Protein AF-A0A9Q4J4B5-F1 (afdb_monomer_lite)

Secondary structure (DSSP, 8-state):
---TT----TT--EEETTEEEEEE-HHHHHHHHHHS-HHHHHHTTGGGGTT--TTSPPEEEEEE--

Foldseek 3Di:
DPDPPPPCPPAQPDDDVQKGKGFAQLLNLCVVLVPDDPVVCVVVVVVVSPPGDNPDGTDIDIDHDD

Sequence (66 aa):
MENKNSFGFWGAIGAEGEALVNAVEASWVKTKVGRMNSVVVEKLGLNKWNSIQESDNPVLAFYRFK

pLDDT: mean 81.27, std 17.19, range [37.66, 95.38]

Organism: Bacteroides fragilis (NCBI:txid817)

Radius of gyration: 14.56 Å; chains: 1; bounding box: 43×17×32 Å

Structure (mmCIF, N/CA/C/O backbone):
data_AF-A0A9Q4J4B5-F1
#
_entry.id   AF-A0A9Q4J4B5-F1
#
loop_
_atom_site.group_PDB
_atom_site.id
_atom_site.type_symbol
_atom_site.label_atom_id
_atom_site.label_alt_id
_atom_site.label_comp_id
_atom_site.label_asym_id
_atom_site.label_entity_id
_atom_site.label_seq_id
_atom_site.pdbx_PDB_ins_code
_atom_site.Cartn_x
_atom_site.Cartn_y
_atom_site.Cartn_z
_atom_site.occupancy
_atom_site.B_iso_or_equiv
_atom_site.auth_seq_id
_atom_site.auth_comp_id
_atom_site.auth_asym_id
_atom_site.auth_atom_id
_atom_site.pdbx_PDB_model_num
ATOM 1 N N . MET A 1 1 ? 27.710 0.440 -17.230 1.00 41.03 1 MET A N 1
ATOM 2 C CA . MET A 1 1 ? 26.724 0.597 -18.319 1.00 41.03 1 MET A CA 1
ATOM 3 C C . MET A 1 1 ? 25.413 0.993 -17.672 1.00 41.03 1 MET A C 1
ATOM 5 O O . MET A 1 1 ? 24.772 0.142 -17.073 1.00 41.03 1 MET A O 1
ATOM 9 N N . GLU A 1 2 ? 25.065 2.278 -17.696 1.00 37.66 2 GLU A N 1
ATOM 10 C CA . GLU A 1 2 ? 23.738 2.723 -17.260 1.00 37.66 2 GLU A CA 1
ATOM 11 C C . GLU A 1 2 ? 22.711 2.226 -18.276 1.00 37.66 2 GLU A C 1
ATOM 13 O O . GLU A 1 2 ? 22.822 2.482 -19.479 1.00 37.66 2 GLU A O 1
ATOM 18 N N . ASN A 1 3 ? 21.757 1.430 -17.801 1.00 44.09 3 ASN A N 1
ATOM 19 C CA . ASN A 1 3 ? 20.685 0.912 -18.628 1.00 44.09 3 ASN A CA 1
ATOM 20 C C . ASN A 1 3 ? 19.764 2.089 -18.986 1.00 44.09 3 ASN A C 1
ATOM 22 O O . ASN A 1 3 ? 19.078 2.620 -18.119 1.00 44.09 3 ASN A O 1
ATOM 26 N N . LYS A 1 4 ? 19.767 2.514 -20.257 1.00 46.25 4 LYS A N 1
ATOM 27 C CA . LYS A 1 4 ? 19.078 3.722 -20.763 1.00 46.25 4 LYS A CA 1
ATOM 28 C C . LYS A 1 4 ? 17.545 3.714 -20.610 1.00 46.25 4 LYS A C 1
ATOM 30 O O . LYS A 1 4 ? 16.900 4.680 -20.997 1.00 46.25 4 LYS A O 1
ATOM 35 N N . ASN A 1 5 ? 16.978 2.659 -20.023 1.00 49.03 5 ASN A N 1
ATOM 36 C CA . ASN A 1 5 ? 15.553 2.508 -19.735 1.00 49.03 5 ASN A CA 1
ATOM 37 C C . ASN A 1 5 ? 15.198 2.687 -18.246 1.00 49.03 5 ASN A C 1
ATOM 39 O O . ASN A 1 5 ? 14.064 2.412 -17.856 1.00 49.03 5 ASN A O 1
ATOM 43 N N . SER A 1 6 ? 16.124 3.133 -17.389 1.00 43.78 6 SER A N 1
ATOM 44 C CA . SER A 1 6 ? 15.805 3.420 -15.987 1.00 43.78 6 SER A CA 1
ATOM 45 C C . SER A 1 6 ? 15.048 4.747 -15.862 1.00 43.78 6 SER A C 1
ATOM 47 O O . SER A 1 6 ? 15.644 5.809 -15.683 1.00 43.78 6 SER A O 1
ATOM 49 N N . PHE A 1 7 ? 13.720 4.691 -15.958 1.00 48.25 7 PHE A N 1
ATOM 50 C CA . PHE A 1 7 ? 12.850 5.802 -15.580 1.00 48.25 7 PHE A CA 1
ATOM 51 C C . PHE A 1 7 ? 12.684 5.790 -14.053 1.00 48.25 7 PHE A C 1
ATOM 53 O O . PHE A 1 7 ? 11.916 5.007 -13.498 1.00 48.25 7 PHE A O 1
ATOM 60 N N . GLY A 1 8 ? 13.451 6.631 -13.358 1.00 44.09 8 GLY A N 1
ATOM 61 C CA . GLY A 1 8 ? 13.348 6.803 -11.910 1.00 44.09 8 GLY A CA 1
ATOM 62 C C . GLY A 1 8 ? 12.098 7.597 -11.539 1.00 44.09 8 GLY A C 1
ATOM 63 O O . GLY A 1 8 ? 12.171 8.804 -11.325 1.00 44.09 8 GLY A O 1
ATOM 64 N N . PHE A 1 9 ? 10.941 6.938 -11.464 1.00 50.84 9 PHE A N 1
ATOM 65 C CA . PHE A 1 9 ? 9.802 7.497 -10.736 1.00 50.84 9 PHE A CA 1
ATOM 66 C C . PHE A 1 9 ? 10.137 7.403 -9.244 1.00 50.84 9 PHE A C 1
ATOM 68 O O . PHE A 1 9 ? 10.475 6.315 -8.779 1.00 50.84 9 PHE A O 1
ATOM 75 N N . TRP A 1 10 ? 10.115 8.525 -8.514 1.00 52.84 10 TRP A N 1
ATOM 76 C CA . TRP A 1 10 ? 10.521 8.604 -7.103 1.00 52.84 10 TRP A CA 1
ATOM 77 C C . TRP A 1 10 ? 9.809 7.518 -6.271 1.00 52.84 10 TRP A C 1
ATOM 79 O O . TRP A 1 10 ? 8.642 7.666 -5.916 1.00 52.84 10 TRP A O 1
ATOM 89 N N . GLY A 1 11 ? 10.506 6.407 -6.005 1.00 57.69 11 GLY A N 1
ATOM 90 C CA . GLY A 1 11 ? 10.027 5.282 -5.197 1.00 57.69 11 GLY A CA 1
ATOM 91 C C . GLY A 1 11 ? 9.856 3.939 -5.916 1.00 57.69 11 GLY A C 1
ATOM 92 O O . GLY A 1 11 ? 9.750 2.932 -5.232 1.00 57.69 11 GLY A O 1
ATOM 93 N N . ALA A 1 12 ? 9.858 3.852 -7.250 1.00 62.12 12 ALA A N 1
ATOM 94 C CA . ALA A 1 12 ? 9.789 2.538 -7.901 1.00 62.12 12 ALA A CA 1
ATOM 95 C C . ALA A 1 12 ? 11.073 1.728 -7.620 1.00 62.12 12 ALA A C 1
ATOM 97 O O . ALA A 1 12 ? 12.171 2.155 -7.975 1.00 62.12 12 ALA A O 1
ATOM 98 N N . ILE A 1 13 ? 10.927 0.566 -6.977 1.00 67.38 13 ILE A N 1
ATOM 99 C CA . ILE A 1 13 ? 12.029 -0.339 -6.608 1.00 67.38 13 ILE A CA 1
ATOM 100 C C . ILE A 1 13 ? 12.333 -1.371 -7.701 1.00 67.38 13 ILE A C 1
ATOM 102 O O . ILE A 1 13 ? 13.341 -2.070 -7.630 1.00 67.38 13 ILE A O 1
ATOM 106 N N . GLY A 1 14 ? 11.464 -1.481 -8.708 1.00 71.19 14 GLY A N 1
ATOM 107 C CA . GLY A 1 14 ? 11.634 -2.411 -9.816 1.00 71.19 14 GLY A CA 1
ATOM 108 C C . GLY A 1 14 ? 10.548 -2.284 -10.878 1.00 71.19 14 GLY A C 1
ATOM 109 O O . GLY A 1 14 ? 9.688 -1.402 -10.820 1.00 71.19 14 GLY A O 1
ATOM 110 N N . ALA A 1 15 ? 10.595 -3.193 -11.847 1.00 74.88 15 ALA A N 1
ATOM 111 C CA . ALA A 1 15 ? 9.578 -3.358 -12.874 1.00 74.88 15 ALA A CA 1
ATOM 112 C C . ALA A 1 15 ? 9.171 -4.836 -12.961 1.00 74.88 15 ALA A C 1
ATOM 114 O O . ALA A 1 15 ? 10.026 -5.719 -12.902 1.00 74.88 15 ALA A O 1
ATOM 115 N N . GLU A 1 16 ? 7.875 -5.093 -13.114 1.00 77.12 16 GLU A N 1
ATOM 116 C CA . GLU A 1 16 ? 7.307 -6.417 -13.365 1.00 77.12 16 GLU A CA 1
ATOM 117 C C . GLU A 1 16 ? 6.478 -6.354 -14.654 1.00 77.12 16 GLU A C 1
ATOM 119 O O . GLU A 1 16 ? 5.401 -5.752 -14.706 1.00 77.12 16 GLU A O 1
ATOM 124 N N . GLY A 1 17 ? 7.018 -6.928 -15.733 1.00 81.44 17 GLY A N 1
ATOM 125 C CA . GLY A 1 17 ? 6.482 -6.730 -17.080 1.00 81.44 17 GLY A CA 1
ATOM 126 C C . GLY A 1 17 ? 6.507 -5.249 -17.474 1.00 81.44 17 GLY A C 1
ATOM 127 O O . GLY A 1 17 ? 7.544 -4.597 -17.394 1.00 81.44 17 GLY A O 1
ATOM 128 N N . GLU A 1 18 ? 5.352 -4.716 -17.872 1.00 80.88 18 GLU A N 1
ATOM 129 C CA . GLU A 1 18 ? 5.163 -3.295 -18.213 1.00 80.88 18 GLU A CA 1
ATOM 130 C C . GLU A 1 18 ? 4.749 -2.429 -17.006 1.00 80.88 18 GLU A C 1
ATOM 132 O O . GLU A 1 18 ? 4.397 -1.258 -17.164 1.00 80.88 18 GLU A O 1
ATOM 137 N N . ALA A 1 19 ? 4.738 -2.992 -15.792 1.00 80.50 19 ALA A N 1
ATOM 138 C CA . ALA A 1 19 ? 4.371 -2.268 -14.581 1.00 80.50 19 ALA A CA 1
ATOM 139 C C . ALA A 1 19 ? 5.60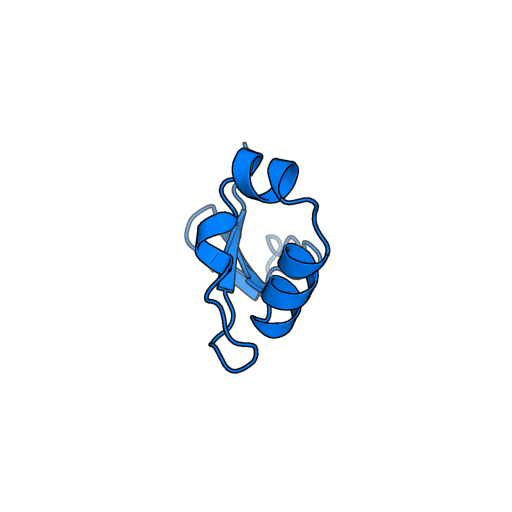8 -1.846 -13.782 1.00 80.50 19 ALA A C 1
ATOM 141 O O . ALA A 1 19 ? 6.498 -2.654 -13.530 1.00 80.50 19 ALA A O 1
ATOM 142 N N . LEU A 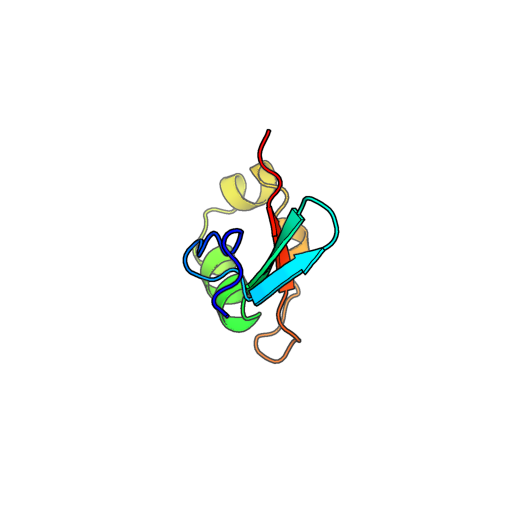1 20 ? 5.632 -0.599 -13.311 1.00 83.25 20 LEU A N 1
ATOM 143 C CA . LEU A 1 20 ? 6.563 -0.166 -12.271 1.00 83.25 20 LEU A CA 1
ATOM 144 C C . LEU A 1 20 ? 6.043 -0.613 -10.907 1.00 83.25 20 LEU A C 1
ATOM 146 O O . LEU A 1 20 ? 4.851 -0.477 -10.623 1.00 83.25 20 LEU A O 1
ATOM 150 N N . VAL A 1 21 ? 6.938 -1.110 -10.057 1.00 83.12 21 VAL A N 1
ATOM 151 C CA . VAL A 1 21 ? 6.604 -1.634 -8.729 1.00 83.12 21 VAL A CA 1
ATOM 152 C C . VAL A 1 21 ? 7.252 -0.774 -7.658 1.00 83.12 21 VAL A C 1
ATOM 154 O O . VAL A 1 21 ? 8.451 -0.504 -7.708 1.00 83.12 21 VAL A O 1
ATOM 157 N N . ASN A 1 22 ? 6.467 -0.363 -6.667 1.00 86.56 22 ASN A N 1
ATOM 158 C CA . ASN A 1 22 ? 6.940 0.336 -5.476 1.00 86.56 22 ASN A CA 1
ATOM 159 C C . ASN A 1 22 ? 6.495 -0.423 -4.219 1.00 86.56 22 ASN A C 1
ATOM 161 O O . ASN A 1 22 ? 5.333 -0.812 -4.122 1.00 86.56 22 ASN A O 1
ATOM 165 N N . ALA A 1 23 ? 7.398 -0.614 -3.260 1.00 88.31 23 ALA A N 1
ATOM 166 C CA . ALA A 1 23 ? 7.049 -1.125 -1.943 1.00 88.31 23 ALA A CA 1
ATOM 167 C C . ALA A 1 23 ? 6.667 0.037 -1.019 1.00 88.31 23 ALA A C 1
ATOM 169 O O . ALA A 1 23 ? 7.490 0.886 -0.685 1.00 88.31 23 ALA A O 1
ATOM 170 N N . VAL A 1 24 ? 5.413 0.056 -0.581 1.00 89.81 24 VAL A N 1
ATOM 171 C CA . VAL A 1 24 ? 4.885 1.051 0.352 1.00 89.81 24 VAL A CA 1
ATOM 172 C C . VAL A 1 24 ? 4.807 0.430 1.741 1.00 89.81 24 VAL A C 1
ATOM 174 O O . VAL A 1 24 ? 4.137 -0.583 1.931 1.00 89.81 24 VAL A O 1
ATOM 177 N N . GLU A 1 25 ? 5.476 1.032 2.721 1.00 93.00 25 GLU A N 1
ATOM 178 C CA . GLU A 1 25 ? 5.473 0.534 4.100 1.00 93.00 25 GLU A CA 1
ATOM 179 C C . GLU A 1 25 ? 4.051 0.415 4.670 1.00 93.00 25 GLU A C 1
ATOM 181 O O . GLU A 1 25 ? 3.223 1.321 4.522 1.00 93.00 25 GLU A O 1
ATOM 186 N N . ALA A 1 26 ? 3.770 -0.688 5.369 1.00 93.31 26 ALA A N 1
ATOM 187 C CA . ALA A 1 26 ? 2.461 -0.940 5.969 1.00 93.31 26 ALA A CA 1
ATOM 188 C C . ALA A 1 26 ? 2.081 0.125 7.015 1.00 93.31 26 ALA A C 1
ATOM 190 O O . ALA A 1 26 ? 0.934 0.576 7.061 1.00 93.31 26 ALA A O 1
ATOM 191 N N . SER A 1 27 ? 3.059 0.604 7.790 1.00 94.06 27 SER A N 1
ATOM 192 C CA . SER A 1 2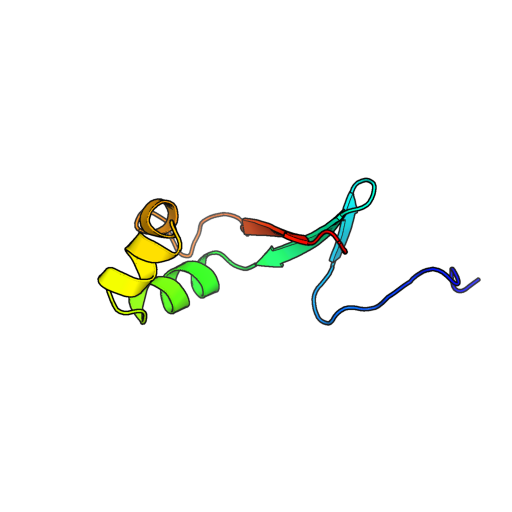7 ? 2.923 1.732 8.723 1.00 94.06 27 SER A CA 1
ATOM 193 C C . SER A 1 27 ? 2.426 3.009 8.027 1.00 94.06 27 SER A C 1
ATOM 195 O O . SER A 1 27 ? 1.523 3.698 8.520 1.00 94.06 27 SER A O 1
ATOM 197 N N . TRP A 1 28 ? 2.959 3.303 6.838 1.00 94.25 28 TRP A N 1
ATOM 198 C CA . TRP A 1 28 ? 2.555 4.451 6.035 1.00 94.25 28 TRP A CA 1
ATOM 199 C C . TRP A 1 28 ? 1.133 4.283 5.500 1.00 94.25 28 TRP A C 1
ATOM 201 O O . TRP A 1 28 ? 0.330 5.217 5.600 1.00 94.25 28 TRP A O 1
ATOM 211 N N . VAL A 1 29 ? 0.789 3.091 4.997 1.00 93.31 29 VAL A N 1
ATOM 212 C CA . VAL A 1 29 ? -0.574 2.768 4.536 1.00 93.31 29 VAL A CA 1
ATOM 213 C C . VAL A 1 29 ? -1.578 2.937 5.676 1.00 93.31 29 VAL A C 1
ATOM 215 O O . VAL A 1 29 ? -2.564 3.660 5.509 1.00 93.31 29 VAL A O 1
ATOM 218 N N . LYS A 1 30 ? -1.300 2.359 6.852 1.00 94.62 30 LYS A N 1
ATOM 219 C CA . LYS A 1 30 ? -2.151 2.478 8.046 1.00 94.62 30 LYS A CA 1
ATOM 220 C C . LYS A 1 30 ? -2.366 3.936 8.439 1.00 94.62 30 LYS A C 1
ATOM 222 O O . LYS A 1 30 ? -3.502 4.376 8.619 1.00 94.62 30 LYS A O 1
ATOM 227 N N . THR A 1 31 ? -1.280 4.706 8.497 1.00 94.81 31 THR A N 1
ATOM 228 C CA . THR A 1 31 ? -1.318 6.132 8.844 1.00 94.81 31 THR A CA 1
ATOM 229 C C . THR A 1 31 ? -2.135 6.938 7.839 1.00 94.81 31 THR A C 1
ATOM 231 O O . THR A 1 31 ? -2.903 7.821 8.228 1.00 94.81 31 THR A O 1
ATOM 234 N N . LYS A 1 32 ? -1.981 6.676 6.537 1.00 93.12 32 LYS A N 1
ATOM 235 C CA . LYS A 1 32 ? -2.705 7.416 5.499 1.00 93.12 32 LYS A CA 1
ATOM 236 C C . LYS A 1 32 ? -4.185 7.079 5.478 1.00 93.12 32 LYS A C 1
ATOM 238 O O . LYS A 1 32 ? -4.983 8.011 5.474 1.00 93.12 32 LYS A O 1
ATOM 243 N N . VAL A 1 33 ? -4.544 5.799 5.516 1.00 92.69 33 VAL A N 1
ATOM 244 C CA . VAL A 1 33 ? -5.950 5.370 5.540 1.00 92.69 33 VAL A CA 1
ATOM 245 C C . VAL A 1 33 ? -6.641 5.867 6.811 1.00 92.69 33 VAL A C 1
ATOM 247 O O . VAL A 1 33 ? -7.714 6.455 6.716 1.00 92.69 33 VAL A O 1
ATOM 250 N N . GLY A 1 34 ? -5.993 5.764 7.976 1.00 92.44 34 GLY A N 1
ATOM 251 C CA . GLY A 1 34 ? -6.548 6.246 9.247 1.00 92.44 34 GLY A CA 1
ATOM 252 C C . GLY A 1 34 ? -6.761 7.765 9.332 1.00 92.44 34 GLY A C 1
ATOM 253 O O . GLY A 1 34 ? -7.538 8.226 10.162 1.00 92.44 34 GLY A O 1
ATOM 254 N N . ARG A 1 35 ? -6.100 8.559 8.475 1.00 94.25 35 ARG A N 1
ATOM 255 C CA . ARG A 1 35 ? -6.284 10.022 8.380 1.00 94.25 35 ARG A CA 1
ATOM 256 C C . ARG A 1 35 ? -7.315 10.445 7.331 1.00 94.25 35 ARG A C 1
ATOM 258 O O . ARG A 1 35 ? -7.651 11.627 7.261 1.00 94.25 35 ARG A O 1
ATOM 265 N N . MET A 1 36 ? -7.771 9.531 6.478 1.00 93.75 36 MET A N 1
ATOM 266 C CA . MET A 1 36 ? -8.753 9.833 5.439 1.00 93.75 36 MET A CA 1
ATOM 267 C C . MET A 1 36 ? -10.176 9.767 5.999 1.00 93.75 36 MET A C 1
ATOM 269 O O . MET A 1 36 ? -10.485 8.984 6.890 1.00 93.75 36 MET A O 1
ATOM 273 N N . ASN A 1 37 ? -11.070 10.586 5.443 1.00 94.50 37 ASN A N 1
ATOM 274 C CA . ASN A 1 37 ? -12.497 10.488 5.736 1.00 94.50 37 ASN A CA 1
ATOM 275 C C . ASN A 1 37 ? -13.041 9.129 5.253 1.00 94.50 37 ASN A C 1
ATOM 277 O O . ASN A 1 37 ? -12.704 8.696 4.149 1.00 94.50 37 ASN A O 1
ATOM 281 N N . SER A 1 38 ? -13.915 8.492 6.037 1.00 91.56 38 SER A N 1
ATOM 282 C CA . SER A 1 38 ? -14.481 7.169 5.729 1.00 91.56 38 SER A CA 1
ATOM 283 C C . SER A 1 38 ? -15.140 7.089 4.346 1.00 91.56 38 SER A C 1
ATOM 285 O O . SER A 1 38 ? -14.949 6.103 3.641 1.00 91.56 38 SER A O 1
ATOM 287 N N . VAL A 1 39 ? -15.818 8.152 3.901 1.00 94.81 39 VAL A N 1
ATOM 288 C CA . VAL A 1 39 ? -16.432 8.234 2.563 1.00 94.81 39 VAL A CA 1
ATOM 289 C C . VAL A 1 39 ? -15.373 8.174 1.460 1.00 94.81 39 VAL A C 1
ATOM 291 O O . VAL A 1 39 ? -15.599 7.587 0.404 1.00 94.81 39 VAL A O 1
ATOM 294 N N . VAL A 1 40 ? -14.203 8.780 1.680 1.00 92.88 40 VAL A N 1
ATOM 295 C CA . VAL A 1 40 ? -13.090 8.747 0.718 1.00 92.88 40 VAL A CA 1
ATOM 296 C C . VAL A 1 40 ? -12.450 7.362 0.692 1.00 92.88 40 VAL A C 1
ATOM 298 O O . VAL A 1 40 ? -12.178 6.842 -0.390 1.00 92.88 40 VAL A O 1
ATOM 301 N N . VAL A 1 41 ? -12.252 6.748 1.861 1.00 91.44 41 VAL A N 1
ATOM 302 C CA . VAL A 1 41 ? -11.714 5.382 1.977 1.00 91.44 41 VAL A CA 1
ATOM 303 C C . VAL A 1 41 ? -12.613 4.388 1.236 1.00 91.44 41 VAL A C 1
ATOM 305 O O . VAL A 1 41 ? -12.111 3.564 0.469 1.00 91.44 41 VAL A O 1
ATOM 308 N N . GLU A 1 42 ? -13.931 4.510 1.389 1.00 93.88 42 GLU A N 1
ATOM 309 C CA . GLU A 1 42 ? -14.904 3.669 0.695 1.00 93.88 42 GLU A CA 1
ATOM 310 C C . GLU A 1 42 ? -14.902 3.904 -0.820 1.00 93.88 42 GLU A C 1
ATOM 312 O O . GLU A 1 42 ? -14.736 2.951 -1.582 1.00 93.88 42 GLU A O 1
ATOM 317 N N . LYS A 1 43 ? -14.995 5.165 -1.270 1.00 95.38 43 LYS A N 1
ATOM 318 C CA . LYS A 1 43 ? -14.993 5.512 -2.705 1.00 95.38 43 LYS A CA 1
ATOM 319 C C . LYS A 1 43 ? -13.749 5.022 -3.445 1.00 95.38 43 LYS A C 1
ATOM 321 O O . LYS A 1 43 ? -13.841 4.675 -4.618 1.00 95.38 43 LYS A O 1
ATOM 326 N N . LEU A 1 44 ? -12.595 5.016 -2.780 1.00 91.12 44 LEU A N 1
ATOM 327 C CA . LEU A 1 44 ? -11.328 4.555 -3.352 1.00 91.12 44 LEU A CA 1
ATOM 328 C C . LEU A 1 44 ? -11.081 3.049 -3.148 1.00 91.12 44 LEU A C 1
ATOM 330 O O . LEU A 1 44 ? -10.030 2.548 -3.548 1.00 91.12 44 LEU A O 1
ATOM 334 N N . GLY A 1 45 ? -12.008 2.315 -2.519 1.00 91.75 45 GLY A N 1
ATOM 335 C CA . GLY A 1 45 ? -11.857 0.880 -2.258 1.00 91.75 45 GLY A CA 1
ATOM 336 C C . GLY A 1 45 ? -10.705 0.548 -1.300 1.00 91.75 45 GLY A C 1
ATOM 337 O O . GLY A 1 45 ? -10.119 -0.535 -1.369 1.00 91.75 45 GLY A O 1
ATOM 338 N N . LEU A 1 46 ? -10.352 1.481 -0.413 1.00 92.31 46 LEU A N 1
ATOM 339 C CA . LEU A 1 46 ? -9.234 1.349 0.524 1.00 92.31 46 LEU A CA 1
ATOM 340 C C . LEU A 1 46 ? -9.619 0.624 1.821 1.00 92.31 46 LEU A C 1
ATOM 342 O O . LEU A 1 46 ? -8.739 0.304 2.613 1.00 92.31 46 LEU A O 1
ATOM 346 N N . ASN A 1 47 ? -10.900 0.287 2.007 1.00 91.56 47 ASN A N 1
ATOM 347 C CA . ASN A 1 47 ? -11.419 -0.428 3.183 1.00 91.56 47 ASN A CA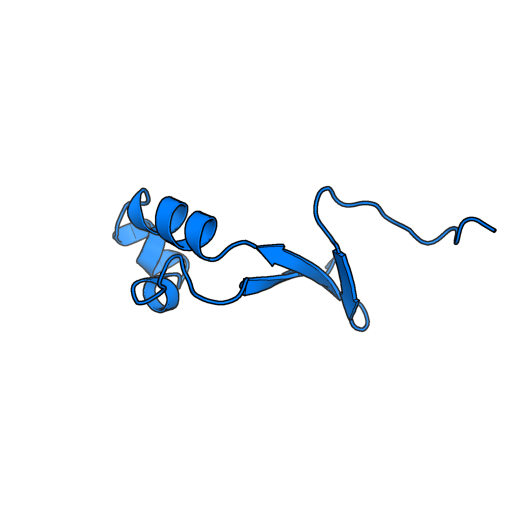 1
ATOM 348 C C . ASN A 1 47 ? -10.692 -1.752 3.473 1.00 91.56 47 ASN A C 1
ATOM 350 O O . ASN A 1 47 ? -10.584 -2.159 4.626 1.00 91.56 47 ASN A O 1
ATOM 354 N N . LYS A 1 48 ? -10.153 -2.409 2.437 1.00 90.12 48 LYS A N 1
ATOM 355 C CA . LYS A 1 48 ? -9.345 -3.633 2.575 1.00 90.12 48 LYS A CA 1
ATOM 356 C C . LYS A 1 48 ? -8.088 -3.444 3.435 1.00 90.12 48 LYS A C 1
ATOM 358 O O . LYS A 1 48 ? -7.538 -4.419 3.926 1.00 90.12 48 LYS A O 1
ATOM 363 N N . TRP A 1 49 ? -7.645 -2.201 3.618 1.00 93.12 49 TRP A N 1
ATOM 364 C CA . TRP A 1 49 ? -6.485 -1.847 4.430 1.00 93.12 49 TRP A CA 1
ATOM 365 C C . TRP A 1 49 ? -6.846 -1.472 5.870 1.00 93.12 49 TRP A C 1
ATOM 367 O O . TRP A 1 49 ? -5.947 -1.195 6.654 1.00 93.12 49 TRP A O 1
ATOM 377 N N . ASN A 1 50 ? -8.124 -1.493 6.263 1.00 89.31 50 ASN A N 1
ATOM 378 C CA . ASN A 1 50 ? -8.528 -1.167 7.637 1.00 89.31 50 ASN A CA 1
ATOM 379 C C . ASN A 1 50 ? -7.959 -2.151 8.675 1.00 89.31 50 ASN A C 1
ATOM 381 O O . ASN A 1 50 ? -7.799 -1.790 9.838 1.00 89.31 50 ASN A O 1
ATOM 385 N N . SER A 1 51 ? -7.646 -3.383 8.265 1.00 93.06 51 SER A N 1
ATOM 386 C CA . SER A 1 51 ? -7.066 -4.415 9.128 1.00 93.06 51 SER A CA 1
ATOM 387 C C . SER A 1 51 ? -5.534 -4.461 9.113 1.00 93.06 51 SER A C 1
ATOM 389 O O . SER A 1 51 ? -4.969 -5.284 9.834 1.00 93.06 51 SER A O 1
ATOM 391 N N . ILE A 1 52 ? -4.860 -3.620 8.315 1.00 95.06 52 ILE A N 1
ATOM 392 C CA . ILE A 1 52 ? -3.397 -3.650 8.188 1.00 95.06 52 ILE A CA 1
ATOM 393 C C . ILE A 1 52 ? -2.720 -3.276 9.518 1.00 95.06 52 ILE 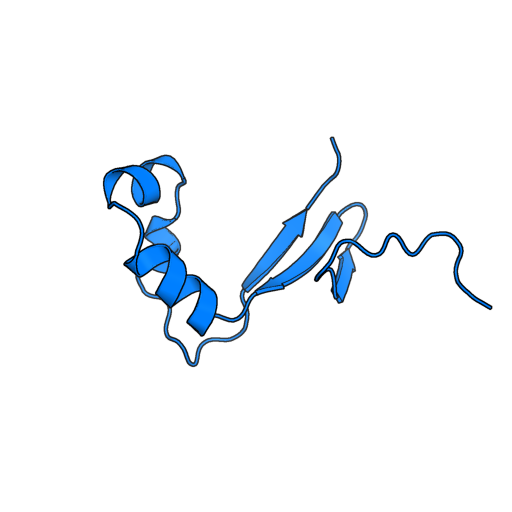A C 1
ATOM 395 O O . ILE A 1 52 ? -3.130 -2.341 10.223 1.00 95.06 52 ILE A O 1
ATOM 399 N N . GLN A 1 53 ? -1.676 -4.010 9.880 1.00 95.25 53 GLN A N 1
ATOM 400 C CA . GLN A 1 53 ? -0.818 -3.716 11.022 1.00 95.25 53 GLN A CA 1
ATOM 401 C C . GLN A 1 53 ? 0.465 -3.030 10.565 1.00 95.25 53 GLN A C 1
ATOM 403 O O . GLN A 1 53 ? 0.943 -3.233 9.457 1.00 95.25 53 GLN A O 1
ATOM 408 N N . GLU A 1 54 ? 1.043 -2.194 11.427 1.00 92.31 54 GLU A N 1
ATOM 409 C CA . GLU A 1 54 ? 2.283 -1.473 11.094 1.00 92.31 54 GLU A CA 1
ATOM 410 C C . GLU A 1 54 ? 3.473 -2.421 10.918 1.00 92.31 54 GLU A C 1
ATOM 412 O O . GLU A 1 54 ? 4.411 -2.094 10.201 1.00 92.31 54 GLU A O 1
ATOM 417 N N . SER A 1 55 ? 3.405 -3.593 11.556 1.00 94.50 55 SER A N 1
ATOM 418 C CA . SER A 1 55 ? 4.379 -4.680 11.463 1.00 94.50 55 SER A CA 1
ATOM 419 C C . SER A 1 55 ? 4.194 -5.580 10.241 1.00 94.50 55 SER A C 1
ATOM 421 O O . SER A 1 55 ? 4.977 -6.513 10.070 1.00 94.50 55 SER A O 1
ATOM 423 N N . ASP A 1 56 ? 3.146 -5.372 9.440 1.00 94.56 56 ASP A N 1
ATOM 424 C CA . ASP A 1 56 ? 2.935 -6.165 8.232 1.00 94.56 56 ASP A CA 1
ATOM 425 C C . ASP A 1 56 ? 4.016 -5.858 7.188 1.00 94.56 56 ASP A C 1
ATOM 427 O O . ASP A 1 56 ? 4.639 -4.792 7.177 1.00 94.56 56 ASP A O 1
ATOM 431 N N . ASN A 1 57 ? 4.216 -6.798 6.264 1.00 93.88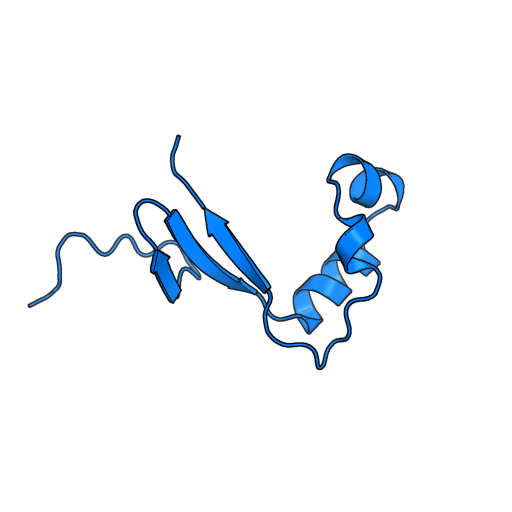 57 ASN A N 1
ATOM 432 C CA . ASN A 1 57 ? 5.112 -6.586 5.134 1.00 93.88 57 ASN A CA 1
ATOM 433 C C . ASN A 1 57 ? 4.649 -5.390 4.274 1.00 93.88 57 ASN A C 1
ATOM 435 O O . ASN A 1 57 ? 3.447 -5.113 4.194 1.00 93.88 57 ASN A O 1
ATOM 439 N N . PRO A 1 58 ? 5.573 -4.710 3.569 1.00 90.44 58 PRO A N 1
ATOM 440 C CA . PRO A 1 58 ? 5.222 -3.645 2.638 1.00 90.44 58 PRO A CA 1
ATOM 441 C C . PRO A 1 58 ? 4.202 -4.080 1.577 1.00 90.44 58 PRO A C 1
ATOM 443 O O . PRO A 1 58 ? 4.249 -5.193 1.049 1.00 90.44 58 PRO A O 1
ATOM 446 N N . VAL A 1 59 ? 3.310 -3.160 1.219 1.00 90.50 59 VAL A N 1
ATOM 447 C CA . VAL A 1 59 ? 2.335 -3.332 0.142 1.00 90.50 59 VAL A CA 1
ATOM 448 C C . VAL A 1 59 ? 2.993 -2.989 -1.190 1.00 90.50 59 VAL A C 1
ATOM 450 O O . VAL A 1 59 ? 3.553 -1.907 -1.349 1.00 90.50 59 VAL A O 1
ATOM 453 N N . LEU A 1 60 ? 2.881 -3.878 -2.177 1.00 88.75 60 LEU A N 1
ATOM 454 C CA . LEU A 1 60 ? 3.360 -3.607 -3.531 1.00 88.75 60 LEU A CA 1
ATOM 455 C C . LEU A 1 60 ? 2.327 -2.791 -4.317 1.00 88.75 60 LEU A C 1
ATOM 457 O O . LEU A 1 60 ? 1.209 -3.243 -4.575 1.00 88.75 60 LEU A O 1
ATOM 461 N N . ALA A 1 61 ? 2.710 -1.577 -4.701 1.00 85.56 61 ALA A N 1
ATOM 462 C CA . ALA A 1 61 ? 1.955 -0.710 -5.589 1.00 85.56 61 ALA A CA 1
ATOM 463 C C . ALA A 1 61 ? 2.466 -0.869 -7.026 1.00 85.56 61 ALA A C 1
ATOM 465 O O . ALA A 1 61 ? 3.645 -0.646 -7.302 1.00 85.56 61 ALA A O 1
ATOM 466 N N . PHE A 1 62 ? 1.559 -1.233 -7.932 1.00 85.38 62 PHE A N 1
ATOM 467 C CA . PHE A 1 62 ? 1.838 -1.429 -9.352 1.00 85.38 62 PHE A CA 1
ATOM 468 C C . PHE A 1 62 ? 1.303 -0.249 -10.163 1.00 85.38 62 PHE A C 1
ATOM 470 O O . PHE A 1 62 ? 0.104 0.037 -10.134 1.00 85.38 62 PHE A O 1
ATOM 477 N N . TYR A 1 63 ? 2.178 0.405 -10.920 1.00 82.75 63 TYR A N 1
ATOM 478 C CA . TYR A 1 63 ? 1.837 1.503 -11.819 1.00 82.75 63 TYR A CA 1
ATOM 479 C C . TYR A 1 63 ? 2.013 1.043 -13.259 1.00 82.75 63 TYR A C 1
ATOM 481 O O . TYR A 1 63 ? 3.081 0.568 -13.632 1.00 82.75 63 TYR A O 1
ATOM 489 N N . ARG A 1 64 ? 0.979 1.210 -14.081 1.00 81.88 64 ARG A N 1
ATOM 490 C CA . ARG A 1 64 ? 1.074 1.040 -15.534 1.00 81.88 64 ARG A CA 1
ATOM 491 C C . ARG A 1 64 ? 0.821 2.385 -16.187 1.00 81.88 64 ARG A C 1
ATOM 493 O O . ARG A 1 64 ? -0.155 3.055 -15.842 1.00 81.88 64 ARG A O 1
ATOM 500 N N . PHE A 1 65 ? 1.693 2.771 -17.108 1.00 72.12 65 PHE A N 1
ATOM 501 C CA . PHE A 1 65 ? 1.405 3.894 -17.989 1.00 72.12 65 PHE A CA 1
ATOM 502 C C . PHE A 1 65 ? 0.291 3.463 -18.949 1.00 72.12 65 PHE A C 1
ATOM 504 O O . PHE A 1 65 ? 0.308 2.341 -19.451 1.00 72.12 65 PHE A O 1
ATOM 511 N N . LYS A 1 66 ? -0.721 4.318 -19.102 1.00 68.62 66 LYS A N 1
ATOM 512 C CA . LYS A 1 66 ? -1.795 4.143 -20.083 1.00 68.62 66 LYS A CA 1
ATOM 513 C C . LYS A 1 66 ? -1.425 4.839 -21.378 1.00 68.62 66 LYS A C 1
ATOM 515 O O . LYS A 1 66 ? -0.779 5.906 -21.275 1.00 68.62 66 LYS A O 1
#